Protein AF-A0A382AB62-F1 (afdb_monomer_lite)

Secondary structure (DSSP, 8-state):
--------TTPPPPEEEBTTS-EEEEE--TTSS-EE-TTSSSEEEEEEE--SS--TTTGGGSTTTTT-SS--TTSSEEEEEEHHHHHHHHHHTT-B--

Organism: NCBI:txid408172

Sequence (98 aa):
MDSKISPRIGMPLPRVTCADGFSMSIQVGTGIYSELRKTSKKYSKVEIGFPSEHESLIESYAEGHGFEDDIDYTRTVYPYVPVGIIDKVLRKHGGIVT

Foldseek 3Di:
DDDPPDDPPPDDADKWAAPQGKIKHWDDDPPALWAADPVDNDTQFIKIAQIPDADPLQQCQWDCRPNDPDDDNRHTMRGGHGVVSVVVVQVVRHHTDD

pLDDT: mean 88.32, std 16.41, range [39.62, 98.5]

Structure (mmCIF, N/CA/C/O backbone):
data_AF-A0A382AB62-F1
#
_entry.id   AF-A0A382AB62-F1
#
loop_
_atom_site.group_PDB
_atom_site.id
_atom_site.type_symbol
_atom_site.label_atom_id
_atom_site.label_alt_id
_atom_site.label_comp_id
_atom_site.label_asym_id
_atom_site.label_entity_id
_atom_site.label_seq_id
_atom_site.pdbx_PDB_ins_code
_atom_site.Cartn_x
_atom_site.Cartn_y
_atom_site.Cartn_z
_atom_site.occupancy
_atom_site.B_iso_or_equiv
_atom_site.auth_seq_id
_atom_site.auth_comp_id
_atom_site.auth_asym_id
_atom_site.auth_atom_id
_atom_site.pdbx_PDB_model_num
ATOM 1 N N . MET A 1 1 ? 17.119 -18.433 28.346 1.00 40.41 1 MET A N 1
ATOM 2 C CA . MET A 1 1 ? 15.676 -18.535 28.041 1.00 40.41 1 MET A CA 1
ATOM 3 C C . MET A 1 1 ? 15.471 -17.853 26.713 1.00 40.41 1 MET A C 1
ATOM 5 O O . MET A 1 1 ? 15.291 -16.646 26.632 1.00 40.41 1 MET A O 1
ATOM 9 N N . ASP A 1 2 ? 15.693 -18.649 25.680 1.00 39.62 2 ASP A N 1
ATOM 10 C CA . ASP A 1 2 ? 15.786 -18.235 24.296 1.00 39.62 2 ASP A CA 1
ATOM 11 C C . ASP A 1 2 ? 14.408 -17.928 23.717 1.00 39.62 2 ASP A C 1
ATOM 13 O O . ASP A 1 2 ? 13.486 -18.733 23.799 1.00 39.62 2 ASP A O 1
ATOM 17 N N . SER A 1 3 ? 14.299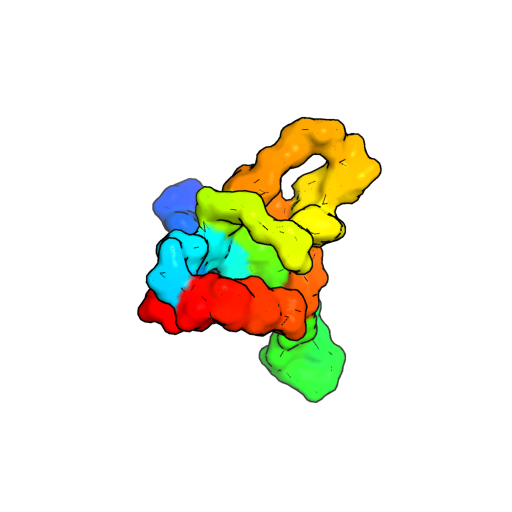 -16.793 23.040 1.00 40.62 3 SER A N 1
ATOM 18 C CA . SER A 1 3 ? 13.466 -16.705 21.845 1.00 40.62 3 SER A CA 1
ATOM 19 C C . SER A 1 3 ? 14.237 -15.899 20.812 1.00 40.62 3 SER A C 1
ATOM 21 O O . SER A 1 3 ? 14.057 -14.700 20.624 1.00 40.62 3 SER A O 1
ATOM 23 N N . LYS A 1 4 ? 15.164 -16.593 20.145 1.00 44.91 4 LYS A N 1
ATOM 24 C CA . LYS A 1 4 ? 15.639 -16.177 18.829 1.00 44.91 4 LYS A CA 1
ATOM 25 C C . LYS A 1 4 ? 14.413 -16.177 17.921 1.00 44.91 4 LYS A C 1
ATOM 27 O O . LYS A 1 4 ? 13.973 -17.236 17.482 1.00 44.91 4 LYS A O 1
ATOM 32 N N . ILE A 1 5 ? 13.835 -15.003 17.694 1.00 51.62 5 ILE A N 1
ATOM 33 C CA . ILE A 1 5 ? 12.903 -14.797 16.590 1.00 51.62 5 ILE A CA 1
ATOM 34 C C . ILE A 1 5 ? 13.750 -14.961 15.332 1.00 51.62 5 ILE A C 1
AT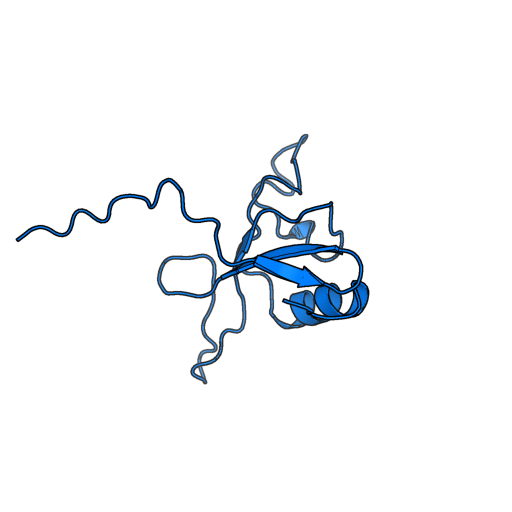OM 36 O O . ILE A 1 5 ? 14.513 -14.078 14.950 1.00 51.62 5 ILE A O 1
ATOM 40 N N . SER A 1 6 ? 13.694 -16.154 14.753 1.00 43.94 6 SER A N 1
ATOM 41 C CA . SER A 1 6 ? 14.228 -16.405 13.427 1.00 43.94 6 SER A CA 1
ATOM 42 C C . SER A 1 6 ? 13.429 -15.558 12.430 1.00 43.94 6 SER A C 1
ATOM 44 O O . SER A 1 6 ? 12.193 -15.549 12.496 1.00 43.94 6 SER A O 1
ATOM 46 N N . PRO A 1 7 ? 14.082 -14.835 11.502 1.00 45.25 7 PRO A N 1
ATOM 47 C CA . PRO A 1 7 ? 13.367 -14.261 10.375 1.00 45.25 7 PRO A CA 1
ATOM 48 C C . PRO A 1 7 ? 12.714 -15.431 9.639 1.00 45.25 7 PRO A C 1
ATOM 50 O O . PRO A 1 7 ? 13.379 -16.423 9.326 1.00 45.25 7 PRO A O 1
ATOM 53 N N . ARG A 1 8 ? 11.395 -15.366 9.437 1.00 45.62 8 ARG A N 1
ATOM 54 C CA . ARG A 1 8 ? 10.649 -16.388 8.698 1.00 45.62 8 ARG A CA 1
ATOM 55 C C . ARG A 1 8 ? 11.067 -16.343 7.228 1.00 45.62 8 ARG A C 1
ATOM 57 O O . ARG A 1 8 ? 10.378 -15.770 6.395 1.00 45.62 8 ARG A O 1
ATOM 64 N N . ILE A 1 9 ? 12.202 -16.955 6.912 1.00 51.47 9 ILE A N 1
ATOM 65 C CA . ILE A 1 9 ? 12.567 -17.332 5.552 1.00 51.47 9 ILE A CA 1
ATOM 66 C C . ILE A 1 9 ? 11.520 -18.360 5.104 1.00 51.47 9 ILE A C 1
ATOM 68 O O . ILE A 1 9 ? 11.504 -19.485 5.599 1.00 51.47 9 ILE A O 1
ATOM 72 N N . GLY A 1 10 ? 10.615 -17.955 4.210 1.00 49.47 10 GLY A N 1
ATOM 73 C CA . GLY A 1 10 ? 9.838 -18.890 3.388 1.00 49.47 10 GLY A CA 1
ATOM 74 C C . GLY A 1 10 ? 8.322 -18.966 3.590 1.00 49.47 10 GLY A C 1
ATOM 75 O O . GLY A 1 10 ? 7.700 -19.769 2.903 1.00 49.47 10 GLY A O 1
ATOM 76 N N . MET A 1 11 ? 7.690 -18.157 4.449 1.00 49.47 11 MET A N 1
ATOM 77 C CA . MET A 1 11 ? 6.226 -17.995 4.374 1.00 49.47 11 MET A CA 1
ATOM 78 C C . MET A 1 11 ? 5.904 -16.753 3.542 1.00 49.47 11 MET A C 1
ATOM 80 O O . MET A 1 11 ? 6.322 -15.665 3.945 1.00 49.47 11 MET A O 1
ATOM 84 N N . PRO A 1 12 ? 5.185 -16.873 2.409 1.00 61.62 12 PRO A N 1
ATOM 85 C CA . PRO A 1 12 ? 4.686 -15.693 1.723 1.00 61.62 12 PRO A CA 1
ATOM 86 C C . PRO A 1 12 ? 3.818 -14.904 2.705 1.00 61.62 12 PRO A C 1
ATOM 88 O O . PRO A 1 12 ? 2.962 -15.470 3.391 1.00 61.62 12 PRO A O 1
ATOM 91 N N . LEU A 1 13 ? 4.092 -13.604 2.816 1.00 74.62 13 LEU A N 1
ATOM 92 C CA . LEU A 1 13 ? 3.264 -12.694 3.600 1.00 74.62 13 LEU A CA 1
ATOM 93 C C . LEU A 1 13 ? 1.809 -12.832 3.123 1.00 74.62 13 LEU A C 1
ATOM 95 O O . LEU A 1 13 ? 1.608 -13.007 1.919 1.00 74.62 13 LEU A O 1
ATOM 99 N N . PRO A 1 14 ? 0.803 -12.772 4.015 1.00 87.25 14 PRO A N 1
ATOM 100 C CA . PRO A 1 14 ? -0.594 -12.843 3.604 1.00 87.25 14 PRO A CA 1
ATOM 101 C C . PRO A 1 14 ? -0.869 -11.831 2.490 1.00 87.25 14 PRO A C 1
ATOM 103 O O . PRO A 1 14 ? -0.564 -10.645 2.641 1.00 87.25 14 PRO A O 1
ATOM 106 N N . ARG A 1 15 ? -1.403 -12.308 1.364 1.00 93.44 15 ARG A N 1
ATOM 107 C CA . ARG A 1 15 ? -1.749 -11.476 0.209 1.00 93.44 15 ARG A CA 1
ATOM 108 C C . ARG A 1 15 ? -3.253 -11.428 0.059 1.00 93.44 15 ARG A C 1
ATOM 110 O O . ARG A 1 15 ? -3.909 -12.450 0.229 1.00 93.44 15 ARG A O 1
ATOM 117 N N . VAL A 1 16 ? -3.752 -10.255 -0.298 1.00 95.19 16 VAL A N 1
ATOM 118 C CA . VAL A 1 16 ? -5.088 -10.125 -0.869 1.00 95.19 16 VAL A CA 1
ATOM 119 C C . VAL A 1 16 ? -4.974 -10.238 -2.380 1.00 95.19 16 VAL A C 1
ATOM 121 O O . VAL A 1 16 ? -4.019 -9.707 -2.958 1.00 95.19 16 VAL A O 1
ATOM 124 N N . THR A 1 17 ? -5.940 -10.891 -3.013 1.00 97.56 17 THR A N 1
ATOM 125 C CA . THR A 1 17 ? -6.092 -10.884 -4.476 1.00 97.56 17 THR A CA 1
ATOM 126 C C . THR A 1 17 ? -7.421 -10.245 -4.829 1.00 97.56 17 THR A C 1
ATOM 128 O O . THR A 1 17 ? -8.449 -10.570 -4.232 1.00 97.56 17 THR A O 1
ATOM 131 N N . CYS A 1 18 ? -7.398 -9.325 -5.784 1.00 98.25 18 CYS A N 1
ATOM 132 C CA . CYS A 1 18 ? -8.565 -8.608 -6.261 1.00 98.25 18 CYS A CA 1
ATOM 133 C C . CYS A 1 18 ? -9.171 -9.275 -7.504 1.00 98.25 18 CYS A C 1
ATOM 135 O O . CYS A 1 18 ? -8.575 -10.176 -8.096 1.00 98.25 18 CYS A O 1
ATOM 137 N N . ALA A 1 19 ? -10.373 -8.848 -7.891 1.00 98.19 19 ALA A N 1
ATOM 138 C CA . ALA A 1 19 ? -11.148 -9.476 -8.963 1.00 98.19 19 ALA A CA 1
ATOM 139 C C . ALA A 1 19 ? -10.468 -9.439 -10.341 1.00 98.19 19 ALA A C 1
ATOM 141 O O . ALA A 1 19 ? -10.701 -10.330 -11.155 1.00 98.19 19 ALA A O 1
ATOM 142 N N . ASP A 1 20 ? -9.627 -8.439 -10.599 1.00 97.88 20 ASP A N 1
ATOM 143 C CA . ASP A 1 20 ? -8.864 -8.303 -11.845 1.00 97.88 20 ASP A CA 1
ATOM 144 C C . ASP A 1 20 ? -7.491 -9.002 -11.827 1.00 97.88 20 ASP A C 1
ATOM 146 O O . ASP A 1 20 ? -6.763 -8.954 -12.816 1.00 97.88 20 ASP A O 1
ATOM 150 N N . GLY A 1 21 ? -7.147 -9.689 -10.733 1.00 97.69 21 GLY A N 1
ATOM 151 C CA . GLY A 1 21 ? -5.863 -10.367 -10.556 1.00 97.69 21 GLY A CA 1
ATOM 152 C C . GLY A 1 21 ? -4.798 -9.535 -9.838 1.00 97.69 21 GLY A C 1
ATOM 153 O O . GLY A 1 21 ? -3.752 -10.090 -9.488 1.00 97.69 21 GLY A O 1
ATOM 154 N N . PHE A 1 22 ? -5.056 -8.255 -9.541 1.00 98.25 22 PHE A N 1
ATOM 155 C CA . PHE A 1 22 ? -4.159 -7.442 -8.723 1.00 98.25 22 PHE A CA 1
ATOM 156 C C . PHE A 1 22 ? -3.987 -8.054 -7.332 1.00 98.25 22 PHE A C 1
ATOM 158 O O . PHE A 1 22 ? -4.961 -8.419 -6.672 1.00 98.25 22 PHE A O 1
ATOM 165 N N . SER A 1 23 ? -2.756 -8.142 -6.837 1.00 97.94 23 SER A N 1
ATOM 166 C CA . SER A 1 23 ? -2.487 -8.645 -5.491 1.00 97.94 23 SER A CA 1
ATOM 167 C C . SER A 1 23 ? -1.433 -7.829 -4.764 1.00 97.94 23 SER A C 1
ATOM 169 O O . SER A 1 23 ? -0.493 -7.316 -5.364 1.00 97.94 23 SER A O 1
ATOM 171 N N . MET A 1 24 ? -1.547 -7.761 -3.442 1.00 97.38 24 MET A N 1
ATOM 172 C CA . MET A 1 24 ? -0.570 -7.109 -2.565 1.00 97.38 24 MET A CA 1
ATOM 173 C C . MET A 1 24 ? -0.623 -7.719 -1.164 1.00 97.38 24 MET A C 1
ATOM 175 O O . MET A 1 24 ? -1.645 -8.289 -0.776 1.00 97.38 24 MET A O 1
ATOM 179 N N . SER A 1 25 ? 0.452 -7.605 -0.380 1.00 96.44 25 SER A N 1
ATOM 180 C CA . SER A 1 25 ? 0.389 -7.937 1.050 1.00 96.44 25 SER A CA 1
ATOM 181 C C . SER A 1 25 ? -0.115 -6.744 1.852 1.00 96.44 25 SER A C 1
ATOM 183 O O . SER A 1 25 ? 0.359 -5.634 1.621 1.00 96.44 25 SER A O 1
ATOM 185 N N . ILE A 1 26 ? -1.031 -6.975 2.793 1.00 95.12 26 ILE A N 1
ATOM 186 C CA . ILE A 1 26 ? -1.573 -5.950 3.697 1.00 95.12 26 ILE A CA 1
ATOM 187 C C . ILE A 1 26 ? -1.340 -6.405 5.132 1.00 95.12 26 ILE A C 1
ATOM 189 O O . ILE A 1 26 ? -1.798 -7.482 5.518 1.00 95.12 26 ILE A O 1
ATOM 193 N N . GLN A 1 27 ? -0.632 -5.604 5.928 1.00 93.94 27 GLN A N 1
ATOM 194 C CA . GLN A 1 27 ? -0.168 -6.030 7.247 1.00 93.94 27 GLN A CA 1
ATOM 195 C C . GLN A 1 27 ? -0.378 -4.955 8.311 1.00 93.94 27 GLN A C 1
ATOM 197 O O . GLN A 1 27 ? -0.181 -3.761 8.084 1.00 93.94 27 GLN A O 1
ATOM 202 N N . VAL A 1 28 ? -0.766 -5.399 9.507 1.00 92.19 28 VAL A N 1
ATOM 203 C CA . VAL A 1 28 ? -0.907 -4.559 10.702 1.00 92.19 28 VAL A CA 1
ATOM 204 C C . VAL A 1 28 ? -0.288 -5.256 11.910 1.00 92.19 28 VAL A C 1
ATOM 206 O O . VAL A 1 28 ? -0.382 -6.476 12.042 1.00 92.19 28 VAL A O 1
ATOM 209 N N . GLY A 1 29 ? 0.350 -4.496 12.798 1.00 88.38 29 GLY A N 1
ATOM 210 C CA . GLY A 1 29 ? 1.021 -5.072 13.958 1.00 88.38 29 GLY A CA 1
ATOM 211 C C . GLY A 1 29 ? 1.902 -4.087 14.718 1.00 88.38 29 GLY A C 1
ATOM 212 O O . GLY A 1 29 ? 2.231 -3.003 14.241 1.00 88.38 29 GLY A O 1
ATOM 213 N N . THR A 1 30 ? 2.285 -4.469 15.932 1.00 81.94 30 THR A N 1
ATOM 214 C CA . THR A 1 30 ? 3.292 -3.734 16.704 1.00 81.94 30 THR A CA 1
ATOM 215 C C . THR A 1 30 ? 4.671 -3.978 16.093 1.00 81.94 30 THR A C 1
ATOM 217 O O . THR A 1 30 ? 5.056 -5.130 15.918 1.00 81.94 30 THR A O 1
ATOM 220 N N . GLY A 1 31 ? 5.421 -2.911 15.805 1.00 82.50 31 GLY A N 1
ATOM 221 C CA . GLY A 1 31 ? 6.782 -3.008 15.257 1.00 82.50 31 GLY A CA 1
ATOM 222 C C . GLY A 1 31 ? 6.871 -3.141 13.732 1.00 82.50 31 GLY A C 1
ATOM 223 O O . GLY A 1 31 ? 7.963 -3.368 13.229 1.00 82.50 31 GLY A O 1
AT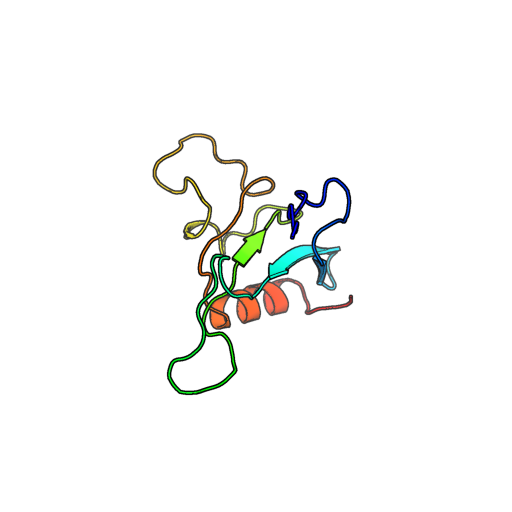OM 224 N N . ILE A 1 32 ? 5.757 -2.978 13.013 1.00 87.12 32 ILE A N 1
ATOM 225 C CA . ILE A 1 32 ? 5.727 -2.821 11.547 1.00 87.12 32 ILE A CA 1
ATOM 226 C C . ILE A 1 32 ? 5.164 -1.441 11.184 1.00 87.12 32 ILE A C 1
ATOM 228 O O . ILE A 1 32 ? 4.651 -0.750 12.073 1.00 87.12 32 ILE A O 1
ATOM 232 N N . TYR A 1 33 ? 5.201 -1.040 9.910 1.00 89.94 33 TYR A N 1
ATOM 233 C CA . TYR A 1 33 ? 4.765 0.288 9.457 1.00 89.94 33 TYR A CA 1
ATOM 234 C C . TYR A 1 33 ? 3.234 0.473 9.450 1.00 89.94 33 TYR A C 1
ATOM 236 O O . TYR A 1 33 ? 2.609 0.757 8.427 1.00 89.94 33 TYR A O 1
ATOM 244 N N . SER A 1 34 ? 2.607 0.339 10.620 1.00 88.69 34 SER A N 1
ATOM 245 C CA . SER A 1 34 ? 1.167 0.473 10.834 1.00 88.69 34 SER A CA 1
ATOM 246 C C . SER A 1 34 ? 0.851 1.358 12.042 1.00 88.69 34 SER A C 1
ATOM 248 O O . SER A 1 34 ? 1.656 1.505 12.960 1.00 88.69 34 SER A O 1
ATOM 250 N N . GLU A 1 35 ? -0.335 1.967 12.051 1.00 90.88 35 GLU A N 1
ATOM 251 C CA . GLU A 1 35 ? -0.762 2.886 13.111 1.00 90.88 35 GLU A CA 1
ATOM 252 C C . GLU A 1 35 ? -2.132 2.468 13.651 1.00 90.88 35 GLU A C 1
ATOM 254 O O . GLU A 1 35 ? -3.109 2.378 12.903 1.00 90.88 35 GLU A O 1
ATOM 259 N N . LEU A 1 36 ? -2.219 2.215 14.960 1.00 88.88 36 LEU A N 1
ATOM 260 C CA . LEU A 1 36 ? -3.497 2.041 15.650 1.00 88.88 36 LEU A CA 1
ATOM 261 C C . LEU A 1 36 ? -4.208 3.389 15.774 1.00 88.88 36 LEU A C 1
ATOM 263 O O . LEU A 1 36 ? -3.607 4.411 16.105 1.00 88.88 36 LEU A O 1
ATOM 267 N N . ARG A 1 37 ? -5.529 3.396 15.599 1.00 83.81 37 ARG A N 1
ATOM 268 C CA . ARG A 1 37 ? -6.338 4.571 15.927 1.00 83.81 37 ARG A CA 1
ATOM 269 C C . ARG A 1 37 ? -6.259 4.822 17.430 1.00 83.81 37 ARG A C 1
ATOM 271 O O . ARG A 1 37 ? -6.611 3.954 18.219 1.00 83.81 37 ARG A O 1
ATOM 278 N N . LYS A 1 38 ? -5.924 6.053 17.827 1.00 79.12 38 LYS A N 1
ATOM 279 C CA . LYS A 1 38 ? -5.823 6.464 19.243 1.00 79.12 38 LYS A CA 1
ATOM 280 C C . LYS A 1 38 ? -7.061 6.125 20.086 1.00 79.12 38 LYS A C 1
ATOM 282 O O . LYS A 1 38 ? -6.946 5.899 21.281 1.00 79.12 38 LYS A O 1
ATOM 287 N N . THR A 1 39 ? -8.239 6.099 19.463 1.00 81.62 39 THR A N 1
ATOM 288 C CA . THR A 1 39 ? -9.535 5.923 20.133 1.00 81.62 39 THR A CA 1
ATOM 289 C C . THR A 1 39 ? -10.183 4.556 19.898 1.00 81.62 39 THR A C 1
ATOM 291 O O . THR A 1 39 ? -11.311 4.341 20.336 1.00 81.62 39 THR A O 1
ATOM 294 N N . SER A 1 40 ? -9.537 3.617 19.192 1.00 84.06 40 SER A N 1
ATOM 295 C CA . SER A 1 40 ? -10.148 2.310 18.901 1.00 84.06 40 SER A CA 1
ATOM 296 C C . SER A 1 40 ? -9.117 1.209 18.667 1.00 84.06 40 SER A C 1
ATOM 298 O O . SER A 1 40 ? -7.999 1.479 18.255 1.00 84.06 40 SER A O 1
ATOM 300 N N . LYS A 1 41 ? -9.527 -0.057 18.785 1.00 79.88 41 LYS A N 1
ATOM 301 C CA . LYS A 1 41 ? -8.686 -1.221 18.437 1.00 79.88 41 LYS A CA 1
ATOM 302 C C . LYS A 1 41 ? -8.499 -1.440 16.921 1.00 79.88 41 LYS A C 1
ATOM 304 O O . LYS A 1 41 ? -8.071 -2.510 16.509 1.00 79.88 41 LYS A O 1
ATOM 309 N N . LYS A 1 42 ? -8.875 -0.469 16.082 1.00 87.75 42 LYS A N 1
ATOM 310 C CA . LYS A 1 42 ? -8.736 -0.532 14.619 1.00 87.75 42 LYS A CA 1
ATOM 311 C C . LYS A 1 42 ? -7.491 0.225 14.175 1.00 87.75 42 LYS A C 1
ATOM 313 O O . LYS A 1 42 ? -7.145 1.238 14.776 1.00 87.75 42 LYS A O 1
ATOM 318 N N . TYR A 1 43 ? -6.889 -0.200 13.074 1.00 89.94 43 TYR A N 1
ATOM 319 C CA . TYR A 1 43 ? -5.778 0.517 12.454 1.00 89.94 43 TYR A CA 1
ATOM 320 C C . TYR A 1 43 ? -6.278 1.699 11.599 1.00 89.94 43 TYR A C 1
ATOM 322 O O . TYR A 1 43 ? -7.350 1.646 10.987 1.00 89.94 43 TYR A O 1
ATOM 330 N N . SER A 1 44 ? -5.549 2.817 11.621 1.00 94.25 44 SER A N 1
ATOM 331 C CA . SER A 1 44 ? -5.732 3.977 10.731 1.00 94.25 44 SER A CA 1
ATOM 332 C C . SER A 1 44 ? -4.834 3.892 9.503 1.00 94.25 44 SER A C 1
ATOM 334 O O . SER A 1 44 ? -5.218 4.391 8.443 1.00 94.25 44 SER A O 1
ATOM 336 N N . LYS A 1 45 ? -3.667 3.263 9.648 1.00 96.94 45 LYS A N 1
ATOM 337 C CA . LYS A 1 45 ? -2.675 3.073 8.592 1.00 96.94 45 LYS A CA 1
ATOM 338 C C . LYS A 1 45 ? -2.080 1.676 8.678 1.00 96.94 45 LYS A C 1
ATOM 340 O O . LYS A 1 45 ? -1.995 1.121 9.777 1.00 96.94 45 LYS A O 1
ATOM 345 N N . VAL A 1 46 ? -1.669 1.133 7.544 1.00 96.06 46 VAL A N 1
ATOM 346 C CA . VAL A 1 46 ? -1.118 -0.221 7.438 1.00 96.06 46 VAL A CA 1
ATOM 347 C C . VAL A 1 46 ? 0.120 -0.217 6.549 1.00 96.06 46 VAL A C 1
ATOM 349 O O . VAL A 1 46 ? 0.359 0.746 5.821 1.00 96.06 46 VAL A O 1
ATOM 352 N N . GLU A 1 47 ? 0.865 -1.310 6.584 1.00 97.31 47 GLU A N 1
ATOM 353 C CA . GLU A 1 47 ? 1.949 -1.558 5.645 1.00 97.31 47 GLU A CA 1
ATOM 354 C C . GLU A 1 47 ? 1.411 -2.325 4.433 1.00 97.31 47 GLU A C 1
ATOM 356 O O . GLU A 1 47 ? 0.719 -3.339 4.594 1.00 97.31 47 GLU A O 1
ATOM 361 N N . ILE A 1 48 ? 1.719 -1.834 3.231 1.00 97.50 48 ILE A N 1
ATOM 362 C CA . ILE A 1 48 ? 1.512 -2.576 1.983 1.00 97.50 48 ILE A CA 1
ATOM 363 C C . ILE A 1 48 ? 2.867 -3.073 1.495 1.00 97.50 48 ILE A C 1
ATOM 365 O O . ILE A 1 48 ? 3.878 -2.400 1.657 1.00 97.50 48 ILE A O 1
ATOM 369 N N . GLY A 1 49 ? 2.902 -4.255 0.895 1.00 96.75 49 GLY A N 1
ATOM 370 C CA . GLY A 1 49 ? 4.146 -4.832 0.397 1.00 96.75 49 GLY A CA 1
ATOM 371 C C . GLY A 1 49 ? 3.956 -5.569 -0.912 1.00 96.75 49 GLY A C 1
ATOM 372 O O . GLY A 1 49 ? 2.956 -6.274 -1.095 1.00 96.75 49 GLY A O 1
ATOM 373 N N . PHE A 1 50 ? 4.949 -5.424 -1.787 1.00 96.62 50 PHE A N 1
ATOM 374 C CA . PHE A 1 50 ? 5.106 -6.187 -3.023 1.00 96.62 50 PHE A CA 1
ATOM 375 C C . PHE A 1 50 ? 3.815 -6.297 -3.860 1.00 96.62 50 PHE A C 1
ATOM 377 O O . PHE A 1 50 ? 3.301 -7.413 -4.026 1.00 96.62 50 PHE A O 1
ATOM 384 N N . PRO A 1 51 ? 3.230 -5.178 -4.334 1.00 97.75 51 PRO A N 1
ATOM 385 C CA . PRO A 1 51 ? 2.142 -5.213 -5.312 1.00 97.75 51 PRO A CA 1
ATOM 386 C C . PRO A 1 51 ? 2.521 -6.042 -6.549 1.00 97.75 51 PRO A C 1
ATOM 388 O O . PRO A 1 51 ? 3.682 -6.064 -6.945 1.00 97.75 51 PRO A O 1
ATOM 391 N N . SER A 1 52 ? 1.565 -6.741 -7.163 1.00 97.94 52 SER A N 1
ATOM 392 C CA . SER A 1 52 ? 1.809 -7.541 -8.378 1.00 97.94 52 SER A CA 1
ATOM 393 C C . SER A 1 52 ? 2.077 -6.700 -9.624 1.00 97.94 52 SER A C 1
ATOM 395 O O . SER A 1 52 ? 2.654 -7.196 -10.585 1.00 97.94 52 SER A O 1
ATOM 397 N N . GLU A 1 53 ? 1.644 -5.447 -9.609 1.00 98.06 53 GLU A N 1
ATOM 398 C CA . GLU A 1 53 ? 1.871 -4.441 -10.640 1.00 98.06 53 GLU A CA 1
ATOM 399 C C . GLU A 1 53 ? 1.924 -3.062 -9.978 1.00 98.06 53 GLU A C 1
ATOM 401 O O . GLU A 1 53 ? 1.600 -2.907 -8.797 1.00 98.06 53 GLU A O 1
ATOM 406 N N . HIS A 1 54 ? 2.346 -2.055 -10.734 1.00 97.88 54 HIS A N 1
ATOM 407 C CA . HIS A 1 54 ? 2.431 -0.696 -10.228 1.00 97.88 54 HIS A CA 1
ATOM 408 C C . HIS A 1 54 ? 1.036 -0.103 -9.949 1.00 97.88 54 HIS A C 1
ATOM 410 O O . HIS A 1 54 ? 0.211 0.011 -10.854 1.00 97.88 54 HIS A O 1
ATOM 416 N N . GLU A 1 55 ? 0.799 0.333 -8.705 1.00 98.19 55 GLU A N 1
ATOM 417 C CA . GLU A 1 55 ? -0.440 0.998 -8.293 1.00 98.19 55 GLU A CA 1
ATOM 418 C C . GLU A 1 55 ? -0.213 2.475 -7.937 1.00 98.19 55 GLU A C 1
ATOM 420 O O . GLU A 1 55 ? 0.273 2.818 -6.857 1.00 98.19 55 GLU A O 1
ATOM 425 N N . SER A 1 56 ? -0.661 3.367 -8.822 1.00 97.75 56 SER A N 1
ATOM 426 C CA . SER A 1 56 ? -0.446 4.813 -8.695 1.00 97.75 56 SER A CA 1
ATOM 427 C C . SER A 1 56 ? -1.112 5.456 -7.473 1.00 97.75 56 SER A C 1
ATOM 429 O O . SER A 1 56 ? -0.651 6.490 -6.994 1.00 97.75 56 SER A O 1
ATOM 431 N N . LEU A 1 57 ? -2.175 4.867 -6.911 1.00 98.50 57 LEU A N 1
ATOM 432 C CA . LEU A 1 57 ? -2.817 5.401 -5.702 1.00 98.50 57 LEU A CA 1
ATOM 433 C C . LEU A 1 57 ? -1.949 5.278 -4.442 1.00 98.50 57 LEU A C 1
ATOM 435 O O . LEU A 1 57 ? -2.241 5.958 -3.453 1.00 98.50 57 LEU A O 1
ATOM 439 N N . ILE A 1 58 ? -0.931 4.412 -4.453 1.00 98.38 58 ILE A N 1
ATOM 440 C CA . ILE A 1 58 ? -0.012 4.215 -3.324 1.00 98.38 58 ILE A CA 1
ATOM 441 C C . ILE A 1 58 ? 1.437 4.597 -3.645 1.00 98.38 58 ILE A C 1
ATOM 443 O O . ILE A 1 58 ? 2.243 4.599 -2.725 1.00 98.38 58 ILE A O 1
ATOM 447 N N . GLU A 1 59 ? 1.762 4.979 -4.882 1.00 97.50 59 GLU A N 1
ATOM 448 C CA . GLU A 1 59 ? 3.119 5.322 -5.354 1.00 97.50 59 GLU A CA 1
ATOM 449 C C . GLU A 1 59 ? 3.885 6.239 -4.386 1.00 97.50 59 GLU A C 1
ATOM 451 O O . GLU A 1 59 ? 4.995 5.920 -3.965 1.00 97.50 59 GLU A O 1
ATOM 456 N N . SER A 1 60 ? 3.243 7.318 -3.924 1.00 97.50 60 SER A N 1
ATOM 457 C CA . SER A 1 60 ? 3.853 8.301 -3.017 1.00 97.50 60 SER A CA 1
ATOM 458 C C . SER A 1 60 ? 4.218 7.757 -1.632 1.00 97.50 60 SER A C 1
ATOM 460 O O . SER A 1 60 ? 4.837 8.462 -0.837 1.00 97.50 60 SER A O 1
ATOM 462 N N . TYR A 1 61 ? 3.745 6.557 -1.297 1.00 98.00 61 TYR A N 1
ATOM 463 C CA . TYR A 1 61 ? 4.044 5.871 -0.046 1.00 98.00 61 TYR A CA 1
ATOM 464 C C . TYR A 1 61 ? 5.167 4.852 -0.195 1.00 98.00 61 TYR A C 1
ATOM 466 O O . TYR A 1 61 ? 5.550 4.292 0.824 1.00 98.00 61 TYR A O 1
ATOM 474 N N . ALA A 1 62 ? 5.664 4.576 -1.404 1.00 98.00 62 ALA A N 1
ATOM 475 C CA . ALA A 1 62 ? 6.739 3.613 -1.600 1.00 98.00 62 ALA A CA 1
ATOM 476 C C . ALA A 1 62 ? 7.984 4.020 -0.802 1.00 98.00 62 ALA A C 1
ATOM 478 O O . ALA A 1 62 ? 8.379 5.189 -0.778 1.00 98.00 62 ALA A O 1
ATOM 479 N N . GLU A 1 63 ? 8.619 3.049 -0.155 1.00 95.81 63 GLU A N 1
ATOM 480 C CA . GLU A 1 63 ? 9.944 3.245 0.417 1.00 95.81 63 GLU A CA 1
ATOM 481 C C . GLU A 1 63 ? 10.921 3.610 -0.711 1.00 95.81 63 GLU A C 1
ATOM 483 O O . GLU A 1 63 ? 10.927 2.970 -1.763 1.00 95.81 63 GLU A O 1
ATOM 488 N N . GLY A 1 64 ? 11.673 4.695 -0.507 1.00 92.69 64 GLY A N 1
ATOM 489 C CA . GLY A 1 64 ? 12.539 5.303 -1.521 1.00 92.69 64 GLY A CA 1
ATOM 490 C C . GLY A 1 64 ? 11.888 6.433 -2.329 1.00 92.69 64 GLY A C 1
ATOM 491 O O . GLY A 1 64 ? 12.615 7.224 -2.929 1.00 92.69 64 GLY A O 1
ATOM 492 N N . HIS A 1 65 ? 10.554 6.591 -2.318 1.00 94.19 65 HIS A N 1
ATOM 493 C CA . HIS A 1 65 ? 9.863 7.581 -3.162 1.00 94.19 65 HIS A CA 1
ATOM 494 C C . HIS A 1 65 ? 10.358 9.014 -2.914 1.00 94.19 65 HIS A C 1
ATOM 496 O O . HIS A 1 65 ? 10.280 9.534 -1.799 1.00 94.19 65 HIS A O 1
ATOM 502 N N . GLY A 1 66 ? 10.829 9.670 -3.980 1.00 92.38 66 GLY A N 1
ATOM 503 C CA . GLY A 1 66 ? 11.399 11.022 -3.940 1.00 92.38 66 GLY A CA 1
ATOM 504 C C . GLY A 1 66 ? 12.869 11.093 -3.506 1.00 92.38 66 GLY A C 1
ATOM 505 O O . GLY A 1 66 ? 13.411 12.195 -3.426 1.00 92.38 66 GLY A O 1
ATOM 506 N N . PHE A 1 67 ? 13.503 9.950 -3.233 1.00 92.38 67 PHE A N 1
ATOM 507 C CA . PHE A 1 67 ? 14.917 9.837 -2.856 1.00 92.38 67 PHE A CA 1
ATOM 508 C C . PHE A 1 67 ? 15.712 8.930 -3.799 1.00 92.38 67 PHE A C 1
ATOM 510 O O . PHE A 1 67 ? 16.899 9.167 -4.007 1.00 92.38 67 PHE A O 1
ATOM 517 N N . GLU A 1 68 ? 15.069 7.903 -4.351 1.00 92.06 68 GLU A N 1
ATOM 518 C CA . GLU A 1 68 ? 15.649 6.961 -5.305 1.00 92.06 68 GLU A CA 1
ATOM 519 C C . GLU A 1 68 ? 15.077 7.215 -6.705 1.00 92.06 68 GLU A C 1
ATOM 521 O O . GLU A 1 68 ? 13.866 7.376 -6.864 1.00 92.06 68 GLU A O 1
ATOM 526 N N . ASP A 1 69 ? 15.947 7.243 -7.716 1.00 89.81 69 ASP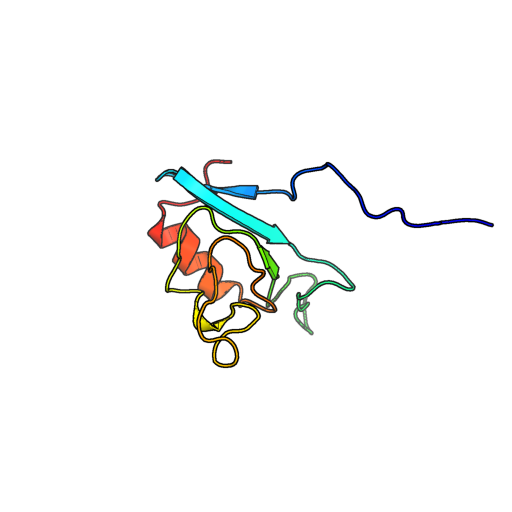 A N 1
ATOM 527 C CA . ASP A 1 69 ? 15.555 7.541 -9.100 1.00 89.81 69 ASP A CA 1
ATOM 528 C C . ASP A 1 69 ? 14.922 6.327 -9.820 1.00 89.81 69 ASP A C 1
ATOM 530 O O . ASP A 1 69 ? 14.082 6.506 -10.698 1.00 89.81 69 ASP A O 1
ATOM 534 N N . ASP A 1 70 ? 15.270 5.097 -9.414 1.00 92.62 70 ASP A N 1
ATOM 535 C CA . ASP A 1 70 ? 14.914 3.841 -10.102 1.00 92.62 70 ASP A CA 1
ATOM 536 C C . ASP A 1 70 ? 14.157 2.854 -9.188 1.00 92.62 70 ASP A C 1
ATOM 538 O O . ASP A 1 70 ? 14.526 1.685 -9.036 1.00 92.62 70 ASP A O 1
ATOM 542 N N . ILE A 1 71 ? 13.090 3.320 -8.540 1.00 95.00 71 ILE A N 1
ATOM 543 C CA . ILE A 1 71 ? 12.295 2.489 -7.623 1.00 95.00 71 ILE A CA 1
ATOM 544 C C . ILE A 1 71 ? 11.502 1.436 -8.398 1.00 95.00 71 ILE A C 1
ATOM 546 O O . ILE A 1 71 ? 10.681 1.753 -9.261 1.00 95.00 71 ILE A O 1
ATOM 550 N N . ASP A 1 72 ? 11.658 0.170 -8.012 1.00 96.44 72 ASP A N 1
ATOM 551 C CA . ASP A 1 72 ? 10.739 -0.889 -8.422 1.00 96.44 72 ASP A CA 1
ATOM 552 C C . ASP A 1 72 ? 9.527 -0.928 -7.479 1.00 96.44 72 ASP A C 1
ATOM 554 O O . ASP A 1 72 ? 9.544 -1.546 -6.409 1.00 96.44 72 ASP A O 1
ATOM 558 N N . TYR A 1 73 ? 8.437 -0.290 -7.909 1.00 97.19 73 TYR A N 1
ATOM 559 C CA . TYR A 1 73 ? 7.172 -0.225 -7.175 1.00 97.19 73 TYR A CA 1
ATOM 560 C C . TYR A 1 73 ? 6.546 -1.600 -6.876 1.00 97.19 73 TYR A C 1
ATOM 562 O O . TYR A 1 73 ? 5.715 -1.724 -5.975 1.00 97.19 73 TYR A O 1
ATOM 570 N N . THR A 1 74 ? 6.944 -2.663 -7.571 1.00 97.06 74 THR A N 1
ATOM 571 C CA . THR A 1 74 ? 6.463 -4.029 -7.297 1.00 97.06 74 THR A CA 1
ATOM 572 C C . THR A 1 74 ? 7.342 -4.776 -6.292 1.00 97.06 74 THR A C 1
ATOM 574 O O . THR A 1 74 ? 6.954 -5.824 -5.768 1.00 97.06 74 THR A O 1
ATOM 577 N N . ARG A 1 75 ? 8.525 -4.234 -5.974 1.00 96.00 75 ARG A N 1
ATOM 578 C CA . ARG A 1 75 ? 9.544 -4.856 -5.113 1.00 96.00 75 ARG A CA 1
ATOM 579 C C . ARG A 1 75 ? 9.930 -4.012 -3.902 1.00 96.00 75 ARG A C 1
ATOM 581 O O . ARG A 1 75 ? 11.023 -4.170 -3.366 1.00 96.00 75 ARG A O 1
ATOM 588 N N . THR A 1 76 ? 9.008 -3.179 -3.441 1.00 95.69 76 THR A N 1
ATOM 589 C CA . THR A 1 76 ? 9.185 -2.320 -2.271 1.00 95.69 76 THR A CA 1
ATOM 590 C C . THR A 1 76 ? 8.025 -2.472 -1.284 1.00 95.69 76 THR A C 1
ATOM 592 O O . THR A 1 76 ? 6.999 -3.113 -1.570 1.00 95.69 76 THR A O 1
ATOM 595 N N . VAL A 1 77 ? 8.206 -1.911 -0.095 1.00 97.00 77 VAL A N 1
ATOM 596 C CA . VAL A 1 77 ? 7.152 -1.739 0.904 1.00 97.00 77 VAL A CA 1
ATOM 597 C C . VAL A 1 77 ? 6.629 -0.311 0.867 1.00 97.00 77 VAL A C 1
ATOM 599 O O . VAL A 1 77 ? 7.275 0.613 0.387 1.00 97.00 77 VAL A O 1
ATOM 602 N N . TYR A 1 78 ? 5.426 -0.140 1.386 1.00 97.81 78 TYR A N 1
ATOM 603 C CA . TYR A 1 78 ? 4.713 1.121 1.421 1.00 97.81 78 TYR A CA 1
ATOM 604 C C . TYR A 1 78 ? 4.301 1.366 2.873 1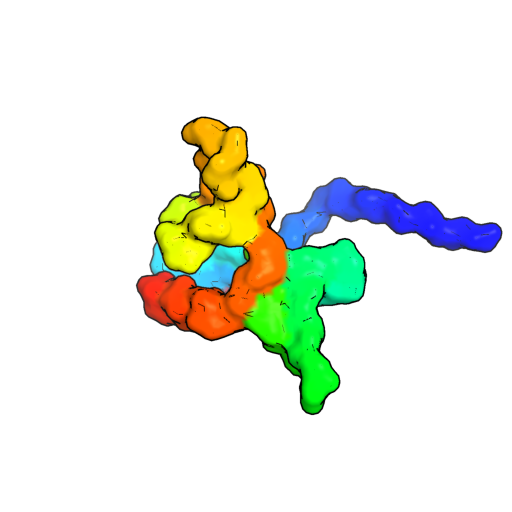.00 97.81 78 TYR A C 1
ATOM 606 O O . TYR A 1 78 ? 3.275 0.837 3.330 1.00 97.81 78 TYR A O 1
ATOM 614 N N . PRO A 1 79 ? 5.126 2.085 3.650 1.00 97.31 79 PRO A N 1
ATOM 615 C CA . PRO A 1 79 ? 4.855 2.344 5.053 1.00 97.31 79 PRO A CA 1
ATOM 616 C C . PRO A 1 79 ? 3.645 3.257 5.273 1.00 97.31 79 PRO A C 1
ATOM 618 O O . PRO A 1 79 ? 3.442 4.252 4.577 1.00 97.31 79 PRO A O 1
ATOM 621 N N . TYR A 1 80 ? 2.877 2.974 6.329 1.00 97.12 80 TYR A N 1
ATOM 622 C CA . TYR A 1 80 ? 1.844 3.869 6.856 1.00 97.12 80 TYR A CA 1
ATOM 623 C C . TYR A 1 80 ? 0.802 4.333 5.816 1.00 97.12 80 TYR A C 1
ATOM 625 O O . TYR A 1 80 ? 0.325 5.472 5.870 1.00 97.12 80 TYR A O 1
ATOM 633 N N . VAL A 1 81 ? 0.374 3.447 4.916 1.00 98.06 81 VAL A N 1
ATOM 634 C CA . VAL A 1 81 ? -0.688 3.742 3.944 1.00 98.06 81 VAL A CA 1
ATOM 635 C C . VAL A 1 81 ? -2.028 3.878 4.678 1.00 98.06 81 VAL A C 1
ATOM 637 O O . VAL A 1 81 ? -2.445 2.947 5.377 1.00 98.06 81 VAL A O 1
ATOM 640 N N . PRO A 1 82 ? -2.750 5.008 4.552 1.00 98.06 82 PRO A N 1
ATOM 641 C CA . PRO A 1 82 ? -4.053 5.174 5.185 1.00 98.06 82 PRO A CA 1
ATOM 642 C C . PRO A 1 82 ? -5.076 4.160 4.673 1.00 98.06 82 PRO A C 1
ATOM 644 O O . PRO A 1 82 ? -5.225 3.975 3.466 1.00 98.06 82 PRO A O 1
ATOM 647 N N . VAL A 1 83 ? -5.880 3.588 5.575 1.00 96.31 83 VAL A N 1
ATOM 648 C CA . VAL A 1 83 ? -6.898 2.580 5.205 1.00 96.31 83 VAL A CA 1
ATOM 649 C C . VAL A 1 83 ? -7.891 3.076 4.149 1.00 96.31 83 VAL A C 1
ATOM 651 O O . VAL A 1 83 ? -8.321 2.315 3.293 1.00 96.31 83 VAL A O 1
ATOM 654 N N . GLY A 1 84 ? -8.200 4.376 4.141 1.00 97.50 84 GLY A N 1
ATOM 655 C CA . GLY A 1 84 ? -9.079 4.968 3.130 1.00 97.50 84 GLY A CA 1
ATOM 656 C C . GLY A 1 84 ? -8.484 5.002 1.716 1.00 97.50 84 GLY A C 1
ATOM 657 O O . GLY A 1 84 ? -9.241 5.085 0.752 1.00 97.50 84 GLY A O 1
ATOM 658 N N . ILE A 1 85 ? -7.155 4.949 1.573 1.00 98.44 85 ILE A N 1
ATOM 659 C CA . ILE A 1 85 ? -6.479 4.800 0.274 1.00 98.44 85 ILE A CA 1
ATOM 660 C C . ILE A 1 85 ? -6.545 3.342 -0.179 1.00 98.44 85 ILE A C 1
ATOM 662 O O . ILE A 1 85 ? -6.901 3.086 -1.325 1.00 98.44 85 ILE A O 1
ATOM 666 N N . ILE A 1 86 ? -6.334 2.393 0.733 1.00 96.94 86 ILE A N 1
ATOM 667 C CA . ILE A 1 86 ? -6.470 0.954 0.457 1.00 96.94 86 ILE A CA 1
ATOM 668 C C . ILE A 1 86 ? -7.875 0.639 -0.043 1.00 96.94 86 ILE A C 1
ATOM 670 O O . ILE A 1 86 ? -8.034 -0.010 -1.067 1.00 96.94 86 ILE A O 1
ATOM 674 N N . ASP A 1 87 ? -8.901 1.181 0.613 1.00 97.50 87 ASP A N 1
ATOM 675 C CA . ASP A 1 87 ? -10.288 1.037 0.175 1.00 97.50 87 ASP A CA 1
ATOM 676 C C . ASP A 1 87 ? -10.503 1.518 -1.271 1.00 97.50 87 ASP A C 1
ATOM 678 O O . ASP A 1 87 ? -11.341 0.975 -1.991 1.00 97.50 87 ASP A O 1
ATOM 682 N N . LYS A 1 88 ? -9.774 2.553 -1.715 1.00 98.50 88 LYS A N 1
ATOM 683 C CA . LYS A 1 88 ? -9.830 3.030 -3.106 1.00 98.50 88 LYS A CA 1
ATOM 684 C C . LYS A 1 88 ? -9.126 2.064 -4.053 1.00 98.50 88 LYS A C 1
ATOM 686 O O . LYS A 1 88 ? -9.712 1.763 -5.087 1.00 98.50 88 LYS A O 1
ATOM 691 N N . VAL A 1 89 ? -7.944 1.564 -3.688 1.00 98.31 89 VAL A N 1
ATOM 692 C CA . VAL A 1 89 ? -7.209 0.543 -4.457 1.00 98.31 89 VAL A CA 1
ATOM 693 C C . VAL A 1 89 ? -8.071 -0.705 -4.632 1.00 98.31 89 VAL A C 1
ATOM 695 O O . VAL A 1 89 ? -8.350 -1.111 -5.752 1.00 98.31 89 VAL A O 1
ATOM 698 N N . LEU A 1 90 ? -8.604 -1.257 -3.541 1.00 97.56 90 LEU A N 1
ATOM 699 C CA . LEU A 1 90 ? -9.452 -2.448 -3.592 1.00 97.56 90 LEU A CA 1
ATOM 700 C C . LEU A 1 90 ? -10.677 -2.236 -4.488 1.00 97.56 90 LEU A C 1
ATOM 70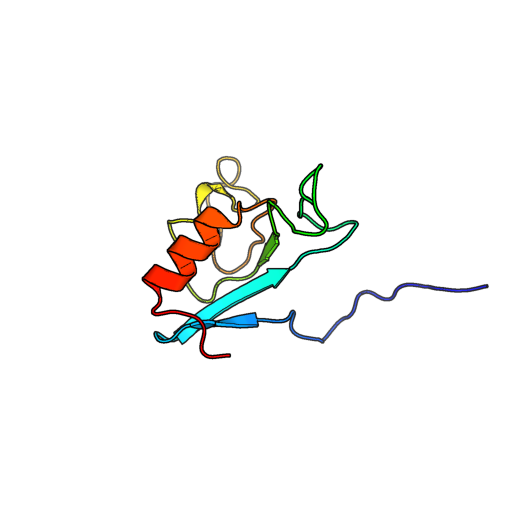2 O O . LEU A 1 90 ? -11.001 -3.105 -5.287 1.00 97.56 90 LEU A O 1
ATOM 706 N N . ARG A 1 91 ? -11.346 -1.076 -4.407 1.00 98.12 91 ARG A N 1
ATOM 707 C CA . ARG A 1 91 ? -12.471 -0.761 -5.307 1.00 98.12 91 ARG A CA 1
ATOM 708 C C . ARG A 1 91 ? -12.050 -0.632 -6.768 1.00 98.12 91 ARG A C 1
ATOM 710 O O . ARG A 1 91 ? -12.794 -1.091 -7.628 1.00 98.12 91 ARG A O 1
ATOM 717 N N . LYS A 1 92 ? -10.901 -0.006 -7.044 1.00 98.31 92 LYS A N 1
ATOM 718 C CA . LYS A 1 92 ? -10.343 0.129 -8.399 1.00 98.31 92 LYS A CA 1
ATOM 719 C C . LYS A 1 92 ? -10.153 -1.247 -9.045 1.00 98.31 92 LYS A C 1
ATOM 721 O O . LYS A 1 92 ? -10.521 -1.410 -10.200 1.00 98.31 92 LYS A O 1
ATOM 726 N N . HIS A 1 93 ? -9.691 -2.223 -8.264 1.00 98.44 93 HIS A N 1
ATOM 727 C CA . HIS A 1 93 ? -9.421 -3.595 -8.703 1.00 98.44 93 HIS A CA 1
ATOM 728 C C . HIS A 1 93 ? -10.607 -4.570 -8.544 1.00 98.44 93 HIS A C 1
ATOM 730 O O . HIS A 1 93 ? -10.449 -5.789 -8.551 1.00 98.44 93 HIS A O 1
ATOM 736 N N . GLY A 1 94 ? -11.830 -4.053 -8.376 1.00 97.81 94 GLY A N 1
ATOM 737 C CA . GLY A 1 94 ? -13.046 -4.877 -8.335 1.00 97.81 94 GLY A CA 1
ATOM 738 C C . GLY A 1 94 ? -13.303 -5.620 -7.016 1.00 97.81 94 GLY A C 1
ATOM 739 O O . GLY A 1 94 ? -14.194 -6.464 -6.953 1.00 97.81 94 GLY A O 1
ATOM 740 N N . GLY A 1 95 ? -12.590 -5.270 -5.945 1.00 96.19 95 GLY A N 1
ATOM 741 C CA . GLY A 1 95 ? -12.757 -5.831 -4.603 1.00 96.19 95 GLY A CA 1
ATOM 742 C C . GLY A 1 95 ? -11.939 -7.100 -4.360 1.00 96.19 95 GLY A C 1
ATOM 743 O O . GLY A 1 95 ? -11.344 -7.652 -5.276 1.00 96.19 95 GLY A O 1
ATOM 744 N N . ILE A 1 96 ? -11.903 -7.545 -3.098 1.00 95.88 96 ILE A N 1
ATOM 745 C CA . ILE A 1 96 ? -11.142 -8.726 -2.656 1.00 95.88 96 ILE A CA 1
ATOM 746 C C . ILE A 1 96 ? -11.889 -10.009 -3.038 1.00 95.88 96 ILE A C 1
ATOM 748 O O . ILE A 1 96 ? -13.086 -10.129 -2.773 1.00 95.88 96 ILE A O 1
ATOM 752 N N . VAL A 1 97 ? -11.159 -10.983 -3.581 1.00 95.44 97 VAL A N 1
ATOM 753 C CA . VAL A 1 97 ? -11.639 -12.345 -3.864 1.00 95.44 97 VAL A CA 1
ATOM 754 C C . VAL A 1 97 ? -11.022 -13.376 -2.915 1.00 95.44 97 VAL A C 1
ATOM 756 O O . VAL A 1 97 ? -11.705 -14.325 -2.531 1.00 95.44 97 VAL A O 1
ATOM 759 N N . THR A 1 98 ? -9.761 -13.188 -2.509 1.00 79.06 98 THR A N 1
ATOM 760 C CA . THR A 1 98 ? -9.037 -14.082 -1.583 1.00 79.06 98 THR A CA 1
ATOM 761 C C . THR A 1 98 ? -8.214 -13.300 -0.583 1.00 79.06 98 THR A C 1
ATOM 763 O O . THR A 1 98 ? -7.571 -12.325 -1.041 1.00 79.06 98 THR A O 1
#

Radius of gyration: 14.55 Å; chains: 1; bounding box: 29×30×40 Å